Protein AF-A0A356QFQ7-F1 (afdb_monomer_lite)

Foldseek 3Di:
DDLLCVVLVVVVVCLVVCVQPVPRDDDPLVRCCVVVVHDSVSSVVSVVVCVVVVSDDDDD

Radius of gyration: 10.65 Å; chains: 1; bounding box: 21×26×25 Å

pLDDT: mean 93.63, std 5.41, range [67.75, 97.56]

Structure (mmCIF, N/CA/C/O backbone):
data_AF-A0A356QFQ7-F1
#
_entry.id   AF-A0A356QFQ7-F1
#
loop_
_atom_site.group_PDB
_atom_site.id
_atom_site.type_symbol
_atom_site.label_atom_id
_atom_site.label_alt_id
_atom_site.label_comp_id
_atom_site.label_asym_id
_atom_site.label_entity_id
_atom_site.label_seq_id
_atom_site.pdbx_PDB_ins_code
_atom_site.Cartn_x
_atom_site.Cartn_y
_atom_site.Cartn_z
_atom_site.occupancy
_atom_site.B_iso_or_equiv
_atom_site.auth_seq_id
_atom_site.auth_comp_id
_atom_site.auth_asym_id
_atom_site.auth_atom_id
_atom_site.pdbx_PDB_model_num
ATOM 1 N N . MET A 1 1 ? -10.864 12.844 3.933 1.00 70.75 1 MET A N 1
ATOM 2 C CA . MET A 1 1 ? -10.072 11.598 3.847 1.00 70.75 1 MET A CA 1
ATOM 3 C C . MET A 1 1 ? -8.856 11.704 4.738 1.00 70.75 1 MET A C 1
ATOM 5 O O . MET A 1 1 ? -8.281 12.783 4.853 1.00 70.75 1 MET A O 1
ATOM 9 N N . LYS A 1 2 ? -8.474 10.599 5.370 1.00 90.81 2 LYS A N 1
ATOM 10 C CA . LYS A 1 2 ? -7.223 10.466 6.121 1.00 90.81 2 LYS A CA 1
ATOM 11 C C . LYS A 1 2 ? -6.070 10.200 5.144 1.00 90.81 2 LYS A C 1
ATOM 13 O O . LYS A 1 2 ? -6.280 9.638 4.074 1.00 90.81 2 LYS A O 1
ATOM 18 N N . ARG A 1 3 ? -4.838 10.559 5.522 1.00 92.44 3 ARG A N 1
ATOM 19 C CA . ARG A 1 3 ? -3.647 10.396 4.658 1.00 92.44 3 ARG A CA 1
ATOM 20 C C . ARG A 1 3 ? -3.423 8.959 4.174 1.00 92.44 3 ARG A C 1
ATOM 22 O O . ARG A 1 3 ? -2.995 8.767 3.045 1.00 92.44 3 ARG A O 1
ATOM 29 N N . TYR A 1 4 ? -3.722 7.958 5.005 1.00 96.06 4 TYR A N 1
ATOM 30 C CA . TYR A 1 4 ? -3.572 6.558 4.594 1.00 96.06 4 TYR A CA 1
ATOM 31 C C . TYR A 1 4 ? -4.614 6.144 3.549 1.00 96.06 4 TYR A C 1
ATOM 33 O O . TYR A 1 4 ? -4.315 5.301 2.717 1.00 96.06 4 TYR A O 1
ATOM 41 N N . GLU A 1 5 ? -5.816 6.730 3.574 1.00 96.62 5 GLU A N 1
ATOM 42 C CA . GLU A 1 5 ? -6.873 6.439 2.594 1.00 96.62 5 GLU A CA 1
ATOM 43 C C . GLU A 1 5 ? -6.478 7.002 1.231 1.00 96.62 5 GLU A C 1
ATOM 45 O O . GLU A 1 5 ? -6.578 6.305 0.233 1.00 96.62 5 GLU A O 1
ATOM 50 N N . GLN A 1 6 ? -5.935 8.225 1.207 1.00 96.06 6 GLN A N 1
ATOM 51 C CA . GLN A 1 6 ? -5.421 8.846 -0.018 1.00 96.06 6 GLN A CA 1
ATOM 52 C C . GLN A 1 6 ? -4.303 8.005 -0.638 1.00 96.06 6 GLN A C 1
ATOM 54 O O . GLN A 1 6 ? -4.357 7.675 -1.817 1.00 96.06 6 GLN A O 1
ATOM 59 N N . PHE A 1 7 ? -3.331 7.589 0.178 1.00 95.94 7 PHE A N 1
ATOM 60 C CA . PHE A 1 7 ? -2.235 6.754 -0.303 1.00 95.94 7 PHE A CA 1
ATOM 61 C C . PHE A 1 7 ? -2.711 5.360 -0.753 1.00 95.94 7 PHE A C 1
ATOM 63 O O . PHE A 1 7 ? -2.230 4.837 -1.754 1.00 95.94 7 PHE A O 1
ATOM 70 N N . ALA A 1 8 ? -3.684 4.759 -0.060 1.00 96.81 8 ALA A N 1
ATOM 71 C CA . ALA A 1 8 ? -4.286 3.504 -0.504 1.00 96.81 8 ALA A CA 1
ATOM 72 C C . ALA A 1 8 ? -4.986 3.665 -1.861 1.00 96.81 8 ALA A C 1
ATOM 74 O O . ALA A 1 8 ? -4.774 2.844 -2.747 1.00 96.81 8 ALA A O 1
ATOM 75 N N . ASP A 1 9 ? -5.757 4.734 -2.063 1.00 96.75 9 ASP A N 1
ATOM 76 C CA . ASP A 1 9 ? -6.451 4.984 -3.329 1.00 96.75 9 ASP A CA 1
ATOM 77 C C . ASP A 1 9 ? -5.485 5.218 -4.501 1.00 96.75 9 ASP A C 1
ATOM 79 O O . ASP A 1 9 ? -5.745 4.755 -5.617 1.00 96.75 9 ASP A O 1
ATOM 83 N N . GLU A 1 10 ? -4.348 5.876 -4.260 1.00 94.88 10 GLU A N 1
ATOM 84 C CA . GLU A 1 10 ? -3.272 6.023 -5.248 1.00 94.88 10 GLU A CA 1
ATOM 85 C C . GLU A 1 10 ? -2.739 4.654 -5.691 1.00 94.88 10 GLU A C 1
ATOM 87 O O . GLU A 1 10 ? -2.720 4.343 -6.884 1.00 94.88 10 GLU A O 1
ATOM 92 N N . ILE A 1 11 ? -2.378 3.790 -4.738 1.00 95.06 11 ILE A N 1
ATOM 93 C CA . ILE A 1 11 ? -1.885 2.440 -5.039 1.00 95.06 11 ILE A CA 1
ATOM 94 C C . ILE A 1 11 ? -2.974 1.587 -5.705 1.00 95.06 11 ILE A C 1
ATOM 96 O O . ILE A 1 11 ? -2.701 0.897 -6.687 1.00 95.06 11 ILE A O 1
ATOM 100 N N . ALA A 1 12 ? -4.220 1.662 -5.233 1.00 95.94 12 ALA A N 1
ATOM 101 C CA . ALA A 1 12 ? -5.348 0.962 -5.841 1.00 95.94 12 ALA A CA 1
ATOM 102 C C . ALA A 1 12 ? -5.559 1.392 -7.299 1.00 95.94 12 ALA A C 1
ATOM 104 O O . ALA A 1 12 ? -5.895 0.567 -8.147 1.00 95.94 12 ALA A O 1
ATOM 105 N N . THR A 1 13 ? -5.335 2.669 -7.611 1.00 96.06 13 THR A N 1
ATOM 106 C CA . THR A 1 13 ? -5.401 3.182 -8.983 1.00 96.06 13 THR A CA 1
ATOM 107 C C . THR A 1 13 ? -4.315 2.563 -9.857 1.00 96.06 13 THR A C 1
ATOM 109 O O . THR A 1 13 ? -4.631 2.094 -10.949 1.00 96.06 13 THR A O 1
ATOM 112 N N . LEU A 1 14 ? -3.076 2.463 -9.366 1.00 94.12 14 LEU A N 1
ATOM 113 C CA . LEU A 1 14 ? -1.982 1.799 -10.087 1.00 94.12 14 LEU A CA 1
ATOM 114 C C . LEU A 1 14 ? -2.275 0.315 -10.354 1.00 94.12 14 LEU A C 1
ATOM 116 O O . LEU A 1 14 ? -2.009 -0.172 -11.452 1.00 94.12 14 LEU A O 1
ATOM 120 N N . ILE A 1 15 ? -2.867 -0.388 -9.384 1.00 94.44 15 ILE A N 1
ATOM 121 C CA . ILE A 1 15 ? -3.296 -1.786 -9.547 1.00 94.44 15 ILE A CA 1
ATOM 122 C C . ILE A 1 15 ? -4.390 -1.889 -10.619 1.00 94.44 15 ILE A C 1
ATOM 124 O O . ILE A 1 15 ? -4.283 -2.692 -11.542 1.00 94.44 15 ILE A O 1
ATOM 128 N N . ARG A 1 16 ? -5.428 -1.043 -10.553 1.00 94.12 16 ARG A N 1
ATOM 129 C CA . ARG A 1 16 ? -6.533 -1.042 -11.534 1.00 94.12 16 ARG A CA 1
ATOM 130 C C . ARG A 1 16 ? -6.075 -0.685 -12.947 1.00 94.12 16 ARG A C 1
ATOM 132 O O . ARG A 1 16 ? -6.647 -1.181 -13.910 1.00 94.12 16 ARG A O 1
ATOM 139 N N . GLN A 1 17 ? -5.063 0.170 -13.072 1.00 95.12 17 GLN A N 1
ATOM 140 C CA . GLN A 1 17 ? -4.446 0.529 -14.351 1.00 95.12 17 GLN A CA 1
ATOM 141 C C . GLN A 1 17 ? -3.499 -0.557 -14.883 1.00 95.12 17 GLN A C 1
ATOM 143 O O . GLN A 1 17 ? -3.023 -0.439 -16.009 1.00 95.12 17 GLN A O 1
ATOM 148 N N . GLY A 1 18 ? -3.214 -1.602 -14.097 1.00 92.44 18 GLY A N 1
ATOM 149 C CA . GLY A 1 18 ? -2.276 -2.662 -14.463 1.00 92.44 18 GLY A CA 1
ATOM 150 C C . GLY A 1 18 ? -0.807 -2.241 -14.398 1.00 92.44 18 GLY A C 1
ATOM 151 O O . GLY A 1 18 ? 0.043 -2.968 -14.898 1.00 92.44 18 GLY A O 1
ATOM 152 N N . VAL A 1 19 ? -0.499 -1.087 -13.789 1.00 93.44 19 VAL A N 1
ATOM 153 C CA . VAL A 1 19 ? 0.885 -0.655 -13.527 1.00 93.44 19 VAL A CA 1
ATOM 154 C C . VAL A 1 19 ? 1.527 -1.550 -12.471 1.00 93.44 19 VAL A C 1
ATOM 156 O O . VAL A 1 19 ? 2.709 -1.851 -12.568 1.00 93.44 19 VAL A O 1
ATOM 159 N N . LEU A 1 20 ? 0.738 -1.967 -11.476 1.00 91.81 20 LEU A N 1
ATOM 160 C CA . LEU A 1 20 ? 1.102 -3.016 -10.529 1.00 91.81 20 LEU A CA 1
ATOM 161 C C . LEU A 1 20 ? 0.312 -4.271 -10.889 1.00 91.81 20 LEU A C 1
ATOM 163 O O . LEU A 1 20 ? -0.903 -4.331 -10.680 1.00 91.81 20 LEU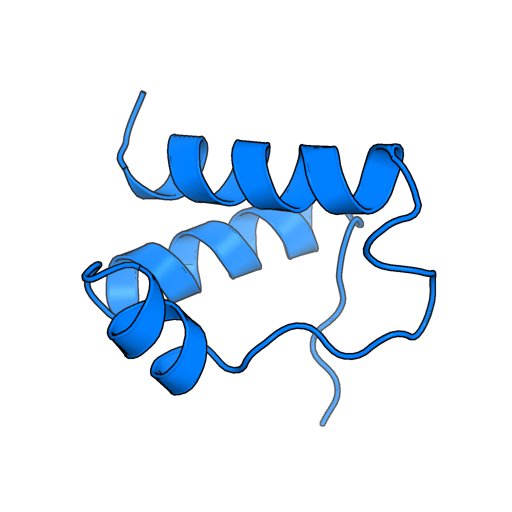 A O 1
ATOM 167 N N . GLY A 1 21 ? 1.000 -5.247 -11.474 1.00 89.69 21 GLY A N 1
ATOM 168 C CA . GLY A 1 21 ? 0.381 -6.478 -11.944 1.00 89.69 21 GLY A CA 1
ATOM 169 C C . GLY A 1 21 ? 0.058 -7.468 -10.815 1.00 89.69 21 GLY A C 1
ATOM 170 O O . GLY A 1 21 ? 0.658 -7.423 -9.736 1.00 89.69 21 GLY A O 1
ATOM 171 N N . PRO A 1 22 ? -0.849 -8.434 -11.052 1.00 88.31 22 PRO A N 1
ATOM 172 C CA . PRO A 1 22 ? -1.057 -9.548 -10.134 1.00 88.31 22 PRO A CA 1
ATOM 173 C C . PRO A 1 22 ? 0.249 -10.307 -9.863 1.00 88.31 22 PRO A C 1
ATOM 175 O O . PRO A 1 22 ? 0.957 -10.702 -10.787 1.00 88.31 22 PRO A O 1
ATOM 178 N N . GLY A 1 23 ? 0.559 -10.532 -8.585 1.00 89.25 23 GLY A N 1
ATOM 179 C CA . GLY A 1 23 ? 1.786 -11.215 -8.160 1.00 89.25 23 GLY A CA 1
ATOM 180 C C . GLY A 1 23 ? 3.039 -10.335 -8.156 1.00 89.25 23 GLY A C 1
ATOM 181 O O . GLY A 1 23 ? 4.089 -10.786 -7.691 1.00 89.25 23 GLY A O 1
ATOM 182 N N . GLU A 1 24 ? 2.941 -9.086 -8.613 1.00 90.88 24 GLU A N 1
ATOM 183 C CA . GLU A 1 24 ? 4.025 -8.122 -8.504 1.00 90.88 24 GLU A CA 1
ATOM 184 C C . GLU A 1 24 ? 4.188 -7.643 -7.060 1.00 90.88 24 GLU A C 1
ATOM 186 O O . GLU A 1 24 ? 3.237 -7.513 -6.283 1.00 90.88 24 GLU A O 1
ATOM 191 N N . ARG A 1 25 ? 5.439 -7.400 -6.672 1.00 90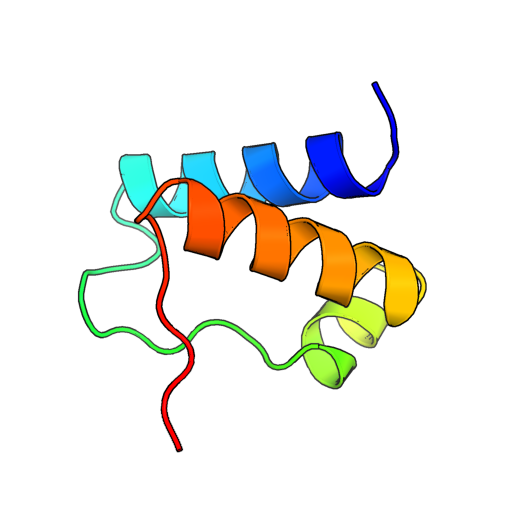.19 25 ARG A N 1
ATOM 192 C CA . ARG A 1 25 ? 5.764 -6.995 -5.312 1.00 90.19 25 ARG A CA 1
ATOM 193 C C . ARG A 1 25 ? 5.642 -5.482 -5.173 1.00 90.19 25 ARG A C 1
ATOM 195 O O . ARG A 1 25 ? 6.412 -4.742 -5.775 1.00 90.19 25 ARG A O 1
ATOM 202 N N . ILE A 1 26 ? 4.753 -5.031 -4.293 1.00 91.75 26 ILE A N 1
ATOM 203 C CA . ILE A 1 26 ? 4.687 -3.617 -3.908 1.00 91.75 26 ILE A CA 1
ATOM 204 C C . ILE A 1 26 ? 5.904 -3.207 -3.054 1.00 91.75 26 ILE A C 1
ATOM 206 O O . ILE A 1 26 ? 6.499 -4.055 -2.372 1.00 91.75 26 ILE A O 1
ATOM 210 N N . PRO A 1 27 ? 6.277 -1.912 -3.035 1.00 92.75 27 PRO A N 1
ATOM 211 C CA . PRO A 1 27 ? 7.355 -1.422 -2.183 1.00 92.75 27 PRO A CA 1
ATOM 212 C C . PRO A 1 27 ? 7.105 -1.769 -0.716 1.00 92.75 27 PRO A C 1
ATOM 214 O O . PRO A 1 27 ? 5.978 -1.685 -0.229 1.00 92.75 27 PRO A O 1
ATOM 217 N N . SER A 1 28 ? 8.156 -2.101 0.032 1.00 94.69 28 SER A N 1
ATOM 218 C CA . SER A 1 28 ? 8.004 -2.316 1.479 1.00 94.69 28 SER A CA 1
ATOM 219 C C . SER A 1 28 ? 7.528 -1.042 2.188 1.00 94.69 28 SER A C 1
ATOM 221 O O . SER A 1 28 ? 7.771 0.068 1.712 1.00 94.69 28 SER A O 1
ATOM 223 N N . VAL A 1 29 ? 6.943 -1.184 3.383 1.00 95.56 29 VAL A N 1
ATOM 224 C CA . VAL A 1 29 ? 6.491 -0.044 4.207 1.00 95.56 29 VAL A CA 1
ATOM 225 C C . VAL A 1 29 ? 7.588 1.016 4.368 1.00 95.56 29 VAL A C 1
ATOM 227 O O . VAL A 1 29 ? 7.340 2.214 4.242 1.00 95.56 29 VAL A O 1
ATOM 230 N N . ARG A 1 30 ? 8.833 0.578 4.593 1.00 95.00 30 ARG A N 1
ATOM 231 C CA . ARG A 1 30 ? 9.991 1.472 4.733 1.00 95.00 30 ARG A CA 1
ATOM 232 C C . ARG A 1 30 ? 10.352 2.176 3.424 1.00 95.00 30 ARG A C 1
ATOM 234 O O . ARG A 1 30 ? 10.690 3.355 3.451 1.00 95.00 30 ARG A O 1
ATOM 241 N N . GLN A 1 31 ? 10.298 1.473 2.293 1.00 95.50 31 GLN A N 1
ATOM 242 C CA . GLN A 1 31 ? 10.586 2.063 0.982 1.00 95.50 31 GLN A CA 1
ATOM 243 C C . GLN A 1 31 ? 9.523 3.089 0.590 1.00 95.50 31 GLN A C 1
ATOM 245 O O . GLN A 1 31 ? 9.880 4.213 0.251 1.00 95.50 31 GLN A O 1
ATOM 250 N N . ALA A 1 32 ? 8.241 2.738 0.709 1.00 95.31 32 ALA A N 1
ATOM 251 C CA . ALA A 1 32 ? 7.140 3.649 0.418 1.00 95.31 32 ALA A CA 1
ATOM 252 C C . ALA A 1 32 ? 7.157 4.871 1.346 1.00 95.31 32 ALA A C 1
ATOM 254 O O . ALA A 1 32 ? 7.027 5.995 0.875 1.00 95.31 32 ALA A O 1
ATOM 255 N N . SER A 1 33 ? 7.433 4.683 2.640 1.00 96.69 33 SER A N 1
ATOM 256 C CA . SER A 1 33 ? 7.583 5.798 3.583 1.00 96.69 33 SER A CA 1
ATOM 257 C C . SER A 1 33 ? 8.672 6.782 3.145 1.00 96.69 33 SER A C 1
ATOM 259 O O . SER A 1 33 ? 8.437 7.988 3.124 1.00 96.69 33 SER A O 1
ATOM 261 N N . ARG A 1 34 ? 9.845 6.280 2.733 1.00 96.56 34 ARG A N 1
ATOM 262 C CA . ARG A 1 34 ? 10.946 7.127 2.250 1.00 96.56 34 ARG A CA 1
ATOM 263 C C . ARG A 1 34 ? 10.643 7.808 0.917 1.00 96.56 34 ARG A C 1
ATOM 265 O O . ARG A 1 34 ? 11.034 8.955 0.748 1.00 96.56 34 ARG A O 1
ATOM 272 N N . HIS A 1 35 ? 9.993 7.114 -0.014 1.00 94.69 35 HIS A N 1
ATOM 273 C CA . HIS A 1 35 ? 9.692 7.652 -1.342 1.00 94.69 35 HIS A CA 1
ATOM 274 C C . HIS A 1 35 ? 8.592 8.720 -1.275 1.00 94.69 35 HIS A C 1
ATOM 276 O O . HIS A 1 35 ? 8.751 9.808 -1.815 1.00 94.69 35 HIS A O 1
ATOM 282 N N . HIS A 1 36 ? 7.508 8.440 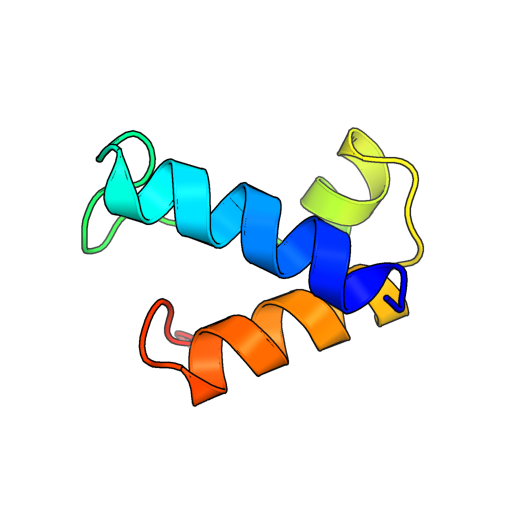-0.553 1.00 92.06 36 HIS A N 1
ATOM 283 C CA . HIS A 1 36 ? 6.339 9.317 -0.479 1.00 92.06 36 HIS A CA 1
ATOM 284 C C . HIS A 1 36 ? 6.403 10.330 0.678 1.00 92.06 36 HIS A C 1
ATOM 286 O O . HIS A 1 36 ? 5.500 11.146 0.831 1.00 92.06 36 HIS A O 1
ATOM 292 N N . GLY A 1 37 ? 7.440 10.283 1.524 1.00 94.69 37 GLY A N 1
ATOM 293 C CA . GLY A 1 37 ? 7.608 11.214 2.648 1.00 94.69 37 GLY A CA 1
ATOM 294 C C . GLY A 1 37 ? 6.529 11.096 3.734 1.00 94.69 37 GLY A C 1
ATOM 295 O O . GLY A 1 37 ? 6.308 12.035 4.496 1.00 94.69 37 GLY A O 1
ATOM 296 N N . ILE A 1 38 ? 5.843 9.953 3.812 1.00 95.12 38 ILE A N 1
ATOM 297 C CA . ILE A 1 38 ? 4.768 9.684 4.779 1.00 95.12 38 ILE A CA 1
ATOM 298 C C . ILE A 1 38 ? 5.244 8.741 5.880 1.00 95.12 38 ILE A C 1
ATOM 300 O O . ILE A 1 38 ? 6.168 7.950 5.687 1.00 95.12 38 ILE A O 1
ATOM 304 N N . SER A 1 39 ? 4.623 8.813 7.061 1.00 96.94 39 SER A N 1
ATOM 305 C CA . SER A 1 39 ? 5.054 7.993 8.197 1.00 96.94 39 SER A CA 1
ATOM 306 C C . SER A 1 39 ? 4.892 6.493 7.902 1.00 96.94 39 SER A C 1
ATOM 308 O O . SER A 1 39 ? 3.911 6.100 7.262 1.00 96.94 39 SER A O 1
ATOM 310 N N . PRO A 1 40 ? 5.779 5.625 8.427 1.00 97.12 40 PRO A N 1
ATOM 311 C CA . PRO A 1 40 ? 5.638 4.176 8.279 1.00 97.12 40 PRO A CA 1
ATOM 312 C C . PRO A 1 40 ? 4.282 3.647 8.764 1.00 97.12 40 PRO A C 1
ATOM 314 O O . PRO A 1 40 ? 3.732 2.734 8.161 1.00 97.12 40 PRO A O 1
ATOM 317 N N . SER A 1 41 ? 3.711 4.253 9.810 1.00 97.00 41 SER A N 1
ATOM 318 C CA . SER A 1 41 ? 2.373 3.919 10.313 1.00 97.00 41 SER A CA 1
ATOM 319 C C . SER A 1 41 ? 1.262 4.227 9.306 1.00 97.00 41 SER A C 1
ATOM 321 O O . SER A 1 41 ? 0.345 3.428 9.150 1.00 97.00 41 SER A O 1
ATOM 323 N N . THR A 1 42 ? 1.366 5.343 8.578 1.00 97.25 42 THR A N 1
ATOM 324 C CA . THR A 1 42 ? 0.401 5.719 7.533 1.00 97.25 42 THR A CA 1
ATOM 325 C C . THR A 1 42 ? 0.471 4.743 6.362 1.00 97.25 42 THR A C 1
ATOM 327 O O . THR A 1 42 ? -0.560 4.275 5.891 1.00 97.25 42 THR A O 1
A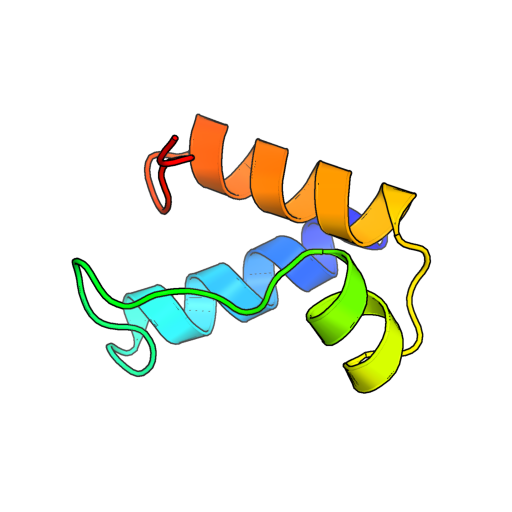TOM 330 N N . VAL A 1 43 ? 1.685 4.391 5.928 1.00 97.50 43 VAL A N 1
ATOM 331 C CA . VAL A 1 43 ? 1.906 3.399 4.863 1.00 97.50 43 VAL A CA 1
ATOM 332 C C . VAL A 1 43 ? 1.374 2.031 5.273 1.00 97.50 43 VAL A C 1
ATOM 334 O O . VAL A 1 43 ? 0.677 1.383 4.501 1.00 97.50 43 VAL A O 1
ATOM 337 N N . PHE A 1 44 ? 1.673 1.602 6.500 1.00 97.12 44 PHE A N 1
ATOM 338 C CA . PHE A 1 44 ? 1.181 0.338 7.034 1.00 97.12 44 PHE A CA 1
ATOM 339 C C . PHE A 1 44 ? -0.349 0.294 7.030 1.00 97.12 44 PHE A C 1
ATOM 341 O O . PHE A 1 44 ? -0.932 -0.676 6.560 1.00 97.12 44 PHE A O 1
ATOM 348 N N . GLN A 1 45 ? -1.006 1.363 7.484 1.00 97.56 45 GLN A N 1
ATOM 349 C CA . GLN A 1 45 ? -2.464 1.433 7.512 1.00 97.56 45 GLN A CA 1
ATOM 350 C C . GLN A 1 45 ? -3.085 1.452 6.108 1.00 97.56 45 GLN A C 1
ATOM 352 O O . GLN A 1 45 ? -4.144 0.863 5.902 1.00 97.56 45 GLN A O 1
ATOM 357 N N . ALA A 1 46 ? -2.420 2.077 5.134 1.00 97.25 46 ALA A N 1
ATOM 358 C CA . ALA A 1 46 ? -2.845 2.049 3.738 1.00 97.25 46 ALA A CA 1
ATOM 359 C C . ALA A 1 46 ? -2.734 0.642 3.138 1.00 97.25 46 ALA A C 1
ATOM 361 O O . ALA A 1 46 ? -3.677 0.159 2.520 1.00 97.25 46 ALA A O 1
ATOM 362 N N . TYR A 1 47 ? -1.613 -0.046 3.363 1.00 96.81 47 TYR A N 1
ATOM 363 C CA . TYR A 1 47 ? -1.433 -1.424 2.903 1.00 96.81 47 TYR A CA 1
ATOM 364 C C . TYR A 1 47 ? -2.421 -2.375 3.572 1.00 96.81 47 TYR A C 1
ATOM 366 O O . TYR A 1 47 ? -3.023 -3.197 2.895 1.00 96.81 47 TYR A O 1
ATOM 374 N N . TYR A 1 48 ? -2.673 -2.205 4.868 1.00 97.00 48 TYR A N 1
ATOM 375 C CA . TYR A 1 48 ? -3.694 -2.975 5.570 1.00 97.00 48 TYR A CA 1
ATOM 376 C C . TYR A 1 48 ? -5.100 -2.748 4.990 1.00 97.00 48 TYR A C 1
ATOM 378 O O . TYR A 1 48 ? -5.879 -3.687 4.848 1.00 97.00 48 TYR A O 1
ATOM 386 N N . LEU A 1 49 ? -5.430 -1.512 4.596 1.00 97.12 49 LEU A N 1
ATOM 387 C CA . LEU A 1 49 ? -6.690 -1.223 3.911 1.00 97.12 49 LEU A CA 1
ATOM 388 C C . LEU A 1 49 ? -6.774 -1.928 2.548 1.00 97.12 49 LEU A C 1
ATOM 390 O O . LEU A 1 49 ? -7.803 -2.525 2.244 1.00 97.12 49 LEU A O 1
ATOM 394 N N . LEU A 1 50 ? -5.703 -1.890 1.752 1.00 96.56 50 LEU A N 1
ATOM 395 C CA . LEU A 1 50 ? -5.636 -2.573 0.455 1.00 96.56 50 LEU A CA 1
ATOM 396 C C . LEU A 1 50 ? -5.742 -4.097 0.593 1.00 96.56 50 LEU A C 1
ATOM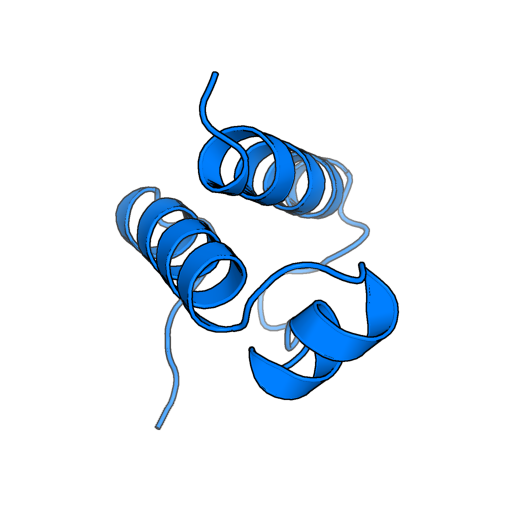 398 O O . LEU A 1 50 ? -6.377 -4.746 -0.236 1.00 96.56 50 LEU A O 1
ATOM 402 N N . GLU A 1 51 ? -5.141 -4.662 1.639 1.00 96.50 51 GLU A N 1
ATOM 403 C CA . GLU A 1 51 ? -5.231 -6.086 1.961 1.00 96.50 51 GLU A CA 1
ATOM 404 C C . GLU A 1 51 ? -6.663 -6.472 2.347 1.00 96.50 51 GLU A C 1
ATOM 406 O O . GLU A 1 51 ? -7.218 -7.412 1.783 1.00 96.50 51 GLU A O 1
ATOM 411 N N . ASN A 1 52 ? -7.318 -5.684 3.205 1.00 96.75 52 ASN A N 1
ATOM 412 C CA . ASN A 1 52 ? -8.732 -5.878 3.546 1.00 96.75 52 ASN A CA 1
ATOM 413 C C . ASN A 1 52 ? -9.670 -5.747 2.333 1.00 96.75 52 ASN A C 1
ATOM 415 O O . ASN A 1 52 ? -10.752 -6.329 2.326 1.00 96.75 52 ASN A O 1
ATOM 419 N N . GLN A 1 53 ? -9.274 -4.986 1.310 1.00 95.50 53 GLN A N 1
ATOM 420 C CA . GLN A 1 53 ? -9.994 -4.865 0.038 1.00 95.50 53 GLN A CA 1
ATOM 421 C C . GLN A 1 53 ? -9.670 -5.997 -0.954 1.00 95.50 53 GLN A C 1
ATOM 423 O O . GLN A 1 53 ? -10.256 -6.039 -2.034 1.00 95.50 53 GLN A O 1
ATOM 428 N N . GLY A 1 54 ? -8.738 -6.898 -0.623 1.00 95.00 54 GLY A N 1
ATOM 429 C CA . GLY A 1 54 ? -8.299 -7.988 -1.496 1.00 95.00 54 GLY A CA 1
ATOM 430 C C . GLY A 1 54 ? -7.438 -7.543 -2.681 1.00 95.00 54 GLY A C 1
ATOM 431 O O . GLY A 1 54 ? -7.252 -8.313 -3.620 1.00 95.00 54 GLY A O 1
ATOM 432 N N . LEU A 1 55 ? -6.924 -6.308 -2.665 1.00 95.12 55 LEU A N 1
ATOM 433 C CA . LEU A 1 55 ? -6.077 -5.771 -3.736 1.00 95.12 55 LEU A CA 1
ATOM 434 C C . LEU A 1 55 ? -4.617 -6.213 -3.602 1.00 95.12 55 LEU A C 1
ATOM 436 O O . LEU A 1 55 ? -3.905 -6.292 -4.600 1.00 95.12 55 LEU A O 1
ATOM 440 N N . ILE A 1 56 ? -4.171 -6.496 -2.376 1.00 95.00 56 ILE A N 1
ATOM 441 C CA . ILE A 1 56 ? -2.832 -7.013 -2.078 1.00 95.00 56 ILE A CA 1
ATOM 442 C C . ILE A 1 56 ? -2.921 -8.141 -1.045 1.00 95.00 56 ILE A C 1
ATOM 444 O O . ILE A 1 56 ? -3.942 -8.307 -0.386 1.00 95.00 56 ILE A O 1
ATOM 448 N N . SER A 1 57 ? -1.829 -8.882 -0.868 1.00 93.50 57 SER A N 1
ATOM 449 C CA . SER A 1 57 ? -1.683 -9.883 0.193 1.00 93.50 57 SER A CA 1
ATOM 450 C C . SER A 1 57 ? -0.304 -9.756 0.820 1.00 93.50 57 SER A C 1
ATOM 452 O O . SER A 1 57 ? 0.697 -9.655 0.101 1.00 93.50 57 SER A O 1
ATOM 454 N N . ALA A 1 58 ? -0.223 -9.829 2.147 1.00 87.69 58 ALA A N 1
ATOM 455 C CA . ALA A 1 58 ? 1.042 -10.083 2.813 1.00 87.69 58 ALA A CA 1
ATOM 456 C C . ALA A 1 58 ? 1.553 -11.481 2.429 1.00 87.69 58 ALA A C 1
ATOM 458 O O . ALA A 1 58 ? 0.796 -12.452 2.378 1.00 87.69 58 ALA A O 1
ATOM 459 N N . ARG A 1 59 ? 2.853 -11.582 2.146 1.00 81.31 59 ARG A N 1
ATOM 460 C CA . ARG A 1 59 ? 3.549 -12.852 1.925 1.00 81.31 59 ARG A CA 1
ATOM 461 C C . ARG A 1 59 ? 4.695 -12.951 2.927 1.00 81.31 59 ARG A C 1
ATOM 463 O O . ARG A 1 59 ? 5.444 -11.982 3.071 1.00 81.31 59 ARG A O 1
ATOM 470 N N . ALA A 1 60 ? 4.772 -14.089 3.617 1.00 67.75 60 ALA A N 1
ATOM 471 C CA . ALA A 1 60 ? 5.864 -14.445 4.522 1.00 67.75 60 ALA A CA 1
ATOM 472 C C . ALA A 1 60 ? 7.137 -14.819 3.749 1.00 67.75 60 ALA A C 1
ATOM 474 O O . ALA A 1 60 ? 7.005 -15.376 2.631 1.00 67.75 60 ALA A O 1
#

Secondary str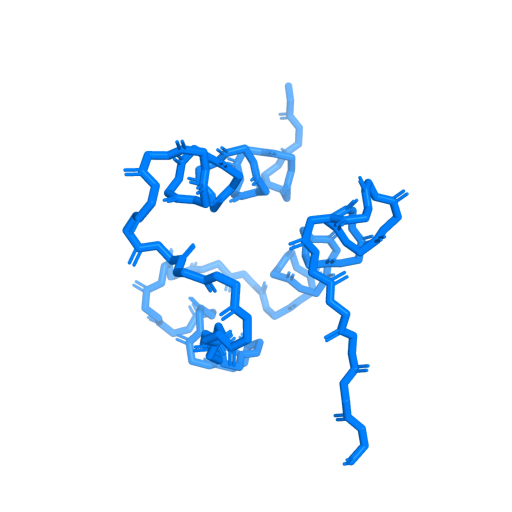ucture (DSSP, 8-state):
--HHHHHHHHHHHHHHTTSS-TTPPPPPHHHHHHHHT--HHHHHHHHHHHHHTTS-----

Sequence (60 aa):
MKRYEQFADEIATLIRQGVLGPGERIPSVRQASRHHGISPSTVFQAYYLLENQGLISARA